Protein AF-A0A2H6F8C6-F1 (afdb_monomer)

Solvent-accessible surface area (backbone atoms only — not comparable to full-atom values): 4524 Å² total; per-residue (Å²): 140,84,84,86,82,80,71,78,85,42,70,66,59,47,40,50,54,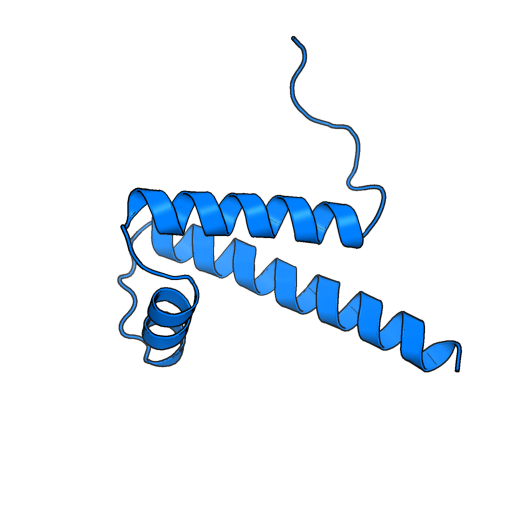36,52,53,51,51,51,50,50,23,65,74,66,74,40,53,70,66,56,52,48,51,30,50,76,66,69,68,51,62,96,42,69,70,50,54,51,49,51,52,45,52,50,52,39,50,52,46,52,50,53,52,53,50,57,54,56,75,72,105

Foldseek 3Di:
DDDDDPPPPALVVLLVVLVVLQVVVCVVVVHHPVRLVVCVVVVNQDPDPSNVVNVVSVVSNVVSVVVVVVVVVVVD

pLDDT: mean 75.87, std 13.08, range [37.41, 86.75]

Structure (mmCIF, N/CA/C/O backbone):
data_AF-A0A2H6F8C6-F1
#
_entry.id   AF-A0A2H6F8C6-F1
#
loop_
_atom_site.group_PDB
_atom_site.id
_atom_site.type_symbol
_atom_site.label_atom_id
_atom_site.label_alt_id
_atom_site.label_comp_id
_atom_site.label_asym_id
_atom_site.label_entity_id
_atom_site.label_seq_id
_atom_site.pdbx_PDB_ins_code
_atom_site.Cartn_x
_atom_site.Cartn_y
_atom_site.Cartn_z
_atom_site.occupancy
_atom_site.B_iso_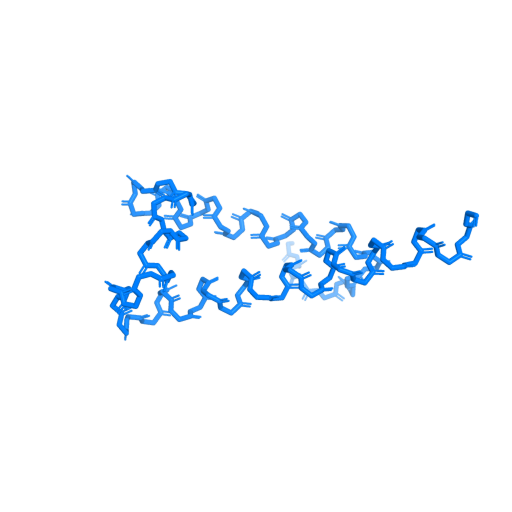or_equiv
_atom_site.auth_seq_id
_atom_site.auth_comp_id
_atom_site.auth_asym_id
_atom_site.auth_atom_id
_atom_site.pdbx_PDB_model_num
ATOM 1 N N . MET A 1 1 ? -3.866 25.232 -15.026 1.00 38.19 1 MET A N 1
ATOM 2 C CA . MET A 1 1 ? -3.836 24.029 -14.169 1.00 38.19 1 MET A CA 1
ATOM 3 C C . MET A 1 1 ? -4.497 22.905 -14.941 1.00 38.19 1 MET A C 1
ATOM 5 O O . MET A 1 1 ? -5.717 22.854 -14.991 1.00 38.19 1 MET A O 1
ATOM 9 N N . SER A 1 2 ? -3.697 22.067 -15.594 1.00 37.41 2 SER A N 1
ATOM 10 C CA . SER A 1 2 ? -4.179 20.926 -16.374 1.00 37.41 2 SER A CA 1
ATOM 11 C C . SER A 1 2 ? -3.585 19.682 -15.733 1.00 37.41 2 SER A C 1
ATOM 13 O O . SER A 1 2 ? -2.391 19.431 -15.832 1.00 37.41 2 SER A O 1
ATOM 15 N N . ILE A 1 3 ? -4.405 18.988 -14.954 1.00 52.56 3 ILE A N 1
ATOM 16 C CA . ILE A 1 3 ? -4.015 17.816 -14.180 1.00 52.56 3 ILE A CA 1
ATOM 17 C C . ILE A 1 3 ? -4.183 16.572 -15.062 1.00 52.56 3 ILE A C 1
ATOM 19 O O . ILE A 1 3 ? -5.278 16.304 -15.549 1.00 52.56 3 ILE A O 1
ATOM 23 N N . LYS A 1 4 ? -3.084 15.808 -15.146 1.00 57.25 4 LYS A N 1
ATOM 24 C CA . LYS A 1 4 ? -2.978 14.356 -15.378 1.00 57.25 4 LYS A CA 1
ATOM 25 C C . LYS A 1 4 ? -3.297 13.838 -16.778 1.00 57.25 4 LYS A C 1
ATOM 27 O O . LYS A 1 4 ? -4.452 13.574 -17.094 1.00 57.25 4 LYS A O 1
ATOM 32 N N . ARG A 1 5 ? -2.233 13.560 -17.540 1.00 47.09 5 ARG A N 1
ATOM 33 C CA . ARG A 1 5 ? -2.047 12.357 -18.384 1.00 47.09 5 ARG A CA 1
ATOM 34 C C . ARG A 1 5 ? -0.671 12.399 -19.061 1.00 47.09 5 ARG A C 1
ATOM 36 O O . ARG A 1 5 ? -0.547 12.191 -20.260 1.00 47.09 5 ARG A O 1
ATOM 43 N N . GLU A 1 6 ? 0.372 12.687 -18.297 1.00 46.91 6 GLU A N 1
ATOM 44 C CA . GLU A 1 6 ? 1.719 12.361 -18.753 1.00 46.91 6 GLU A CA 1
ATOM 45 C C . GLU A 1 6 ? 1.989 10.970 -18.204 1.00 46.91 6 GLU A C 1
ATOM 47 O O . GLU A 1 6 ? 2.050 10.743 -16.999 1.00 46.91 6 GLU A O 1
ATOM 52 N N . VAL A 1 7 ? 1.896 10.029 -19.137 1.00 49.88 7 VAL A N 1
ATOM 53 C CA . VAL A 1 7 ? 2.190 8.606 -19.034 1.00 49.88 7 VAL A CA 1
ATOM 54 C C . VAL A 1 7 ? 3.312 8.371 -18.022 1.00 49.88 7 VAL A C 1
ATOM 56 O O . VAL A 1 7 ? 4.324 9.060 -18.073 1.00 49.88 7 VAL A O 1
ATOM 59 N N . TYR A 1 8 ? 3.111 7.419 -17.110 1.00 50.94 8 TYR A N 1
ATOM 60 C CA . TYR A 1 8 ? 4.086 6.931 -16.131 1.00 50.94 8 TYR A CA 1
ATOM 61 C C . TYR A 1 8 ? 5.406 6.542 -16.822 1.00 50.94 8 TYR A C 1
ATOM 63 O O . TYR A 1 8 ? 5.590 5.389 -17.204 1.00 50.94 8 TYR A O 1
ATOM 71 N N . LEU A 1 9 ? 6.304 7.497 -17.066 1.00 54.62 9 LEU A N 1
ATOM 72 C CA . LEU A 1 9 ? 7.425 7.276 -17.983 1.00 54.62 9 LEU A CA 1
ATOM 73 C C . LEU A 1 9 ? 8.625 6.589 -17.321 1.00 54.62 9 LEU A C 1
ATOM 75 O O . LEU A 1 9 ? 9.507 6.124 -18.034 1.00 54.62 9 LEU A O 1
ATOM 79 N N . THR A 1 10 ? 8.635 6.402 -15.996 1.00 69.12 10 THR A N 1
ATOM 80 C CA . THR A 1 10 ? 9.528 5.428 -15.348 1.00 69.12 10 THR A CA 1
ATOM 81 C C . THR A 1 10 ? 8.840 4.719 -14.179 1.00 69.12 10 THR A C 1
ATOM 83 O O . THR A 1 10 ? 8.085 5.328 -13.421 1.00 69.12 10 THR A O 1
ATOM 86 N N . ALA A 1 11 ? 9.111 3.419 -14.013 1.00 71.44 11 ALA A N 1
ATOM 87 C CA . ALA A 1 11 ? 8.574 2.596 -12.922 1.00 71.44 11 ALA A CA 1
ATOM 88 C C . ALA A 1 11 ? 8.881 3.184 -11.526 1.00 71.44 11 ALA A C 1
ATOM 90 O O . ALA A 1 11 ? 8.120 2.998 -10.579 1.00 71.44 11 ALA A O 1
ATOM 91 N N . THR A 1 12 ? 9.957 3.965 -11.418 1.00 75.94 12 THR A N 1
ATOM 92 C CA . THR A 1 12 ? 10.322 4.735 -10.225 1.00 75.94 12 THR A CA 1
ATOM 93 C C . THR A 1 12 ? 9.299 5.822 -9.890 1.00 75.94 12 THR A C 1
ATOM 95 O O . THR A 1 12 ? 8.862 5.906 -8.746 1.00 75.94 12 THR A O 1
ATOM 98 N N . GLU A 1 13 ? 8.851 6.610 -10.870 1.00 80.25 13 GLU A N 1
ATOM 99 C CA . GLU A 1 13 ? 7.831 7.642 -10.635 1.00 80.25 13 GLU A CA 1
ATOM 100 C C . GLU A 1 13 ? 6.459 7.038 -10.322 1.00 80.25 13 GLU A C 1
ATOM 102 O O . GLU A 1 13 ? 5.705 7.583 -9.515 1.00 80.25 13 GLU A O 1
ATOM 107 N N . ALA A 1 14 ? 6.146 5.878 -10.907 1.00 80.69 14 ALA A N 1
ATOM 108 C CA . ALA A 1 14 ? 4.947 5.124 -10.551 1.00 80.69 14 ALA A CA 1
ATOM 109 C C . ALA A 1 14 ? 4.979 4.696 -9.076 1.00 80.69 14 ALA A C 1
ATOM 111 O O . ALA A 1 14 ? 4.011 4.903 -8.346 1.00 80.69 14 ALA A O 1
ATOM 112 N N . ILE A 1 15 ? 6.123 4.187 -8.615 1.00 81.38 15 ILE A N 1
ATOM 113 C CA . ILE A 1 15 ? 6.348 3.853 -7.208 1.00 81.38 15 ILE A CA 1
ATOM 114 C C . ILE A 1 15 ? 6.218 5.088 -6.305 1.00 81.38 15 ILE A C 1
ATOM 116 O O . ILE A 1 15 ? 5.577 5.004 -5.258 1.00 81.38 15 ILE A O 1
ATOM 120 N N . GLU A 1 16 ? 6.783 6.234 -6.689 1.00 83.31 16 GLU A N 1
ATOM 121 C CA . GLU A 1 16 ? 6.657 7.471 -5.908 1.00 83.31 16 GLU A CA 1
ATOM 122 C C . GLU A 1 16 ? 5.207 7.957 -5.805 1.00 83.31 16 GLU A C 1
ATOM 124 O O . GLU A 1 16 ? 4.770 8.388 -4.735 1.00 83.31 16 GLU A O 1
ATOM 129 N N . ALA A 1 17 ? 4.442 7.872 -6.895 1.00 83.81 17 ALA A N 1
ATOM 130 C CA . ALA A 1 17 ? 3.028 8.226 -6.893 1.00 83.81 17 ALA A CA 1
ATOM 131 C C . ALA A 1 17 ? 2.222 7.316 -5.953 1.00 83.81 17 ALA A C 1
ATOM 133 O O . ALA A 1 17 ? 1.405 7.816 -5.175 1.00 83.81 17 ALA A O 1
ATOM 134 N N . LEU A 1 18 ? 2.497 6.008 -5.975 1.00 84.12 18 LEU A N 1
ATOM 135 C CA . LEU A 1 18 ? 1.871 5.037 -5.078 1.00 84.12 18 LEU A CA 1
ATOM 136 C C . LEU A 1 18 ? 2.236 5.324 -3.619 1.00 84.12 18 LEU A C 1
ATOM 138 O O . LEU A 1 18 ? 1.341 5.448 -2.792 1.00 84.12 18 LEU A O 1
ATOM 142 N N . LEU A 1 19 ? 3.514 5.563 -3.309 1.00 83.88 19 LEU A N 1
ATOM 143 C CA . LEU A 1 19 ? 3.972 5.957 -1.969 1.00 83.88 19 LEU A CA 1
ATOM 144 C C . LEU A 1 19 ? 3.258 7.206 -1.442 1.00 83.88 19 LEU A C 1
ATOM 146 O O . LEU A 1 19 ? 2.846 7.236 -0.287 1.00 83.88 19 LEU A O 1
ATOM 150 N N . ARG A 1 20 ? 3.056 8.229 -2.279 1.00 85.50 20 ARG A N 1
ATOM 151 C CA . ARG A 1 20 ? 2.286 9.424 -1.887 1.00 85.50 20 ARG A CA 1
ATOM 152 C C . ARG A 1 20 ? 0.818 9.104 -1.605 1.00 85.50 20 ARG A C 1
ATOM 154 O O . ARG A 1 20 ? 0.239 9.695 -0.690 1.00 85.50 20 ARG A O 1
ATOM 161 N N . SER A 1 21 ? 0.229 8.186 -2.372 1.00 84.00 21 SER A N 1
ATOM 162 C CA . SER A 1 21 ? -1.119 7.670 -2.113 1.00 84.00 21 SER A CA 1
ATOM 163 C C . SER A 1 21 ? -1.158 6.998 -0.735 1.00 84.00 21 SER A C 1
ATOM 165 O O . SER A 1 21 ? -1.940 7.411 0.118 1.00 84.00 21 SER A O 1
ATOM 167 N N . LEU A 1 22 ? -0.223 6.078 -0.454 1.00 82.56 22 LEU A N 1
ATOM 168 C CA . LEU A 1 22 ? -0.093 5.390 0.840 1.00 82.56 22 LEU A CA 1
ATOM 169 C C . LEU A 1 22 ? 0.045 6.382 2.009 1.00 82.56 22 LEU A C 1
ATOM 171 O O . LEU A 1 22 ? -0.733 6.305 2.954 1.00 82.56 22 LEU A O 1
ATOM 175 N N . VAL A 1 23 ? 0.932 7.379 1.906 1.00 85.25 23 VAL A N 1
ATOM 176 C CA . VAL A 1 23 ? 1.116 8.420 2.941 1.00 85.25 23 VAL A CA 1
ATOM 177 C C . VAL A 1 23 ? -0.168 9.223 3.186 1.00 85.25 23 VAL A C 1
ATOM 179 O O . VAL A 1 23 ? -0.452 9.623 4.315 1.00 85.25 23 VAL A O 1
ATOM 182 N N . THR A 1 24 ? -0.977 9.447 2.148 1.00 86.19 24 THR A N 1
ATOM 183 C CA . THR A 1 24 ? -2.279 10.116 2.291 1.00 86.19 24 THR A CA 1
ATOM 184 C C . THR A 1 24 ? -3.236 9.274 3.134 1.00 86.19 24 THR A C 1
ATOM 186 O O . THR A 1 24 ? -3.918 9.814 4.007 1.00 86.19 24 THR A O 1
ATOM 189 N N . TYR A 1 25 ? -3.256 7.955 2.927 1.00 83.62 25 TYR A N 1
ATOM 190 C CA . TYR A 1 25 ? -4.006 7.034 3.780 1.00 83.62 25 TYR A CA 1
ATOM 191 C C . TYR A 1 25 ? -3.449 7.014 5.209 1.00 83.62 25 TYR A C 1
ATOM 193 O O . TYR A 1 25 ? -4.229 7.101 6.154 1.00 83.62 25 TYR A O 1
ATOM 201 N N . GLU A 1 26 ? -2.127 7.015 5.392 1.00 85.75 26 GLU A N 1
ATOM 202 C CA . GLU A 1 26 ? -1.521 7.060 6.730 1.00 85.75 26 GLU A CA 1
ATOM 203 C C . GLU A 1 26 ? -1.948 8.301 7.519 1.00 85.75 26 GLU A C 1
ATOM 205 O O . GLU A 1 26 ? -2.303 8.207 8.694 1.00 85.75 26 GLU A O 1
ATOM 210 N N . GLN A 1 27 ? -1.991 9.465 6.864 1.00 86.75 27 GLN A N 1
ATOM 211 C CA . GLN A 1 27 ? -2.485 10.694 7.484 1.00 86.75 27 GLN A CA 1
ATOM 212 C C . GLN A 1 27 ? -3.994 10.663 7.734 1.00 86.75 27 GLN A C 1
ATOM 214 O O . GLN A 1 27 ? -4.446 11.107 8.788 1.00 86.75 27 GLN A O 1
ATOM 219 N N . LYS A 1 28 ? -4.7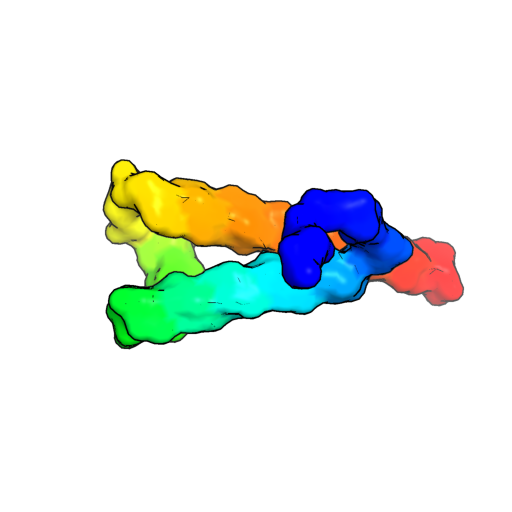76 10.131 6.788 1.00 85.81 28 LYS A N 1
ATOM 220 C CA . LYS A 1 28 ? -6.240 10.053 6.887 1.00 85.81 28 LYS A CA 1
ATOM 221 C C . LYS A 1 28 ? -6.698 9.140 8.024 1.00 85.81 28 LYS A C 1
ATOM 223 O O . LYS A 1 28 ? -7.666 9.458 8.708 1.00 85.81 28 LYS A O 1
ATOM 228 N N . TYR A 1 29 ? -6.008 8.023 8.216 1.00 83.12 29 TYR A N 1
ATOM 229 C CA . TYR A 1 29 ? -6.349 7.001 9.203 1.00 83.12 29 TYR A CA 1
ATOM 230 C C . TYR A 1 29 ? -5.509 7.089 10.483 1.00 83.12 29 TYR A C 1
ATOM 232 O O . TYR A 1 29 ? -5.747 6.311 11.404 1.00 83.12 29 TYR A O 1
ATOM 240 N N . GLN A 1 30 ? -4.544 8.018 10.548 1.00 85.56 30 GLN A N 1
ATOM 241 C CA . GLN A 1 30 ? -3.538 8.117 11.617 1.00 85.56 30 GLN A CA 1
ATOM 242 C C . GLN A 1 30 ? -2.884 6.767 11.945 1.00 85.56 30 GLN A C 1
ATOM 244 O O . GLN A 1 30 ? -2.640 6.443 13.105 1.00 85.56 30 GLN A O 1
ATOM 249 N N . MET A 1 31 ? -2.637 5.962 10.918 1.00 82.31 31 MET A N 1
ATOM 250 C CA . MET A 1 31 ? -2.194 4.581 11.056 1.00 82.31 31 MET A CA 1
ATOM 251 C C . MET A 1 31 ? -1.034 4.374 10.101 1.00 82.31 31 MET A C 1
ATOM 253 O O . MET A 1 31 ? -1.127 4.760 8.940 1.00 82.31 31 MET A O 1
ATOM 257 N N . SER A 1 32 ? 0.065 3.807 10.586 1.00 81.00 32 SER A N 1
ATOM 258 C CA . SER A 1 32 ? 1.263 3.671 9.751 1.00 81.00 32 SER A CA 1
ATOM 259 C C . SER A 1 32 ? 1.038 2.626 8.658 1.00 81.00 32 SER A C 1
ATOM 261 O O . SER A 1 32 ? 0.283 1.671 8.857 1.00 81.00 32 SER A O 1
ATOM 263 N N . SER A 1 33 ? 1.747 2.743 7.535 1.00 76.06 33 SER A N 1
ATOM 264 C CA . SER A 1 33 ? 1.737 1.752 6.451 1.00 76.06 33 SER A CA 1
ATOM 265 C C . SER A 1 33 ? 2.066 0.346 6.973 1.00 76.06 33 SER A C 1
ATOM 267 O O . SER A 1 33 ? 1.540 -0.635 6.461 1.00 76.06 33 SER A O 1
ATOM 269 N N . ASP A 1 34 ? 2.875 0.245 8.033 1.00 81.56 34 ASP A N 1
ATOM 270 C CA . ASP A 1 34 ? 3.195 -1.005 8.734 1.00 81.56 34 ASP A CA 1
ATOM 271 C C . ASP A 1 34 ? 1.983 -1.619 9.463 1.00 81.56 34 ASP A C 1
ATOM 273 O O . ASP A 1 34 ? 1.709 -2.813 9.340 1.00 81.56 34 ASP A O 1
ATOM 277 N N . GLU A 1 35 ? 1.187 -0.798 10.154 1.00 83.94 35 GLU A N 1
ATOM 278 C CA . GLU A 1 35 ? -0.056 -1.242 10.794 1.00 83.94 35 GLU A CA 1
ATOM 279 C C . GLU A 1 35 ? -1.120 -1.608 9.757 1.00 83.94 35 GLU A C 1
ATOM 281 O O . GLU A 1 35 ? -1.806 -2.622 9.903 1.00 83.94 35 GLU A O 1
ATOM 286 N N . PHE A 1 36 ? -1.233 -0.813 8.691 1.00 82.81 36 PHE A N 1
ATOM 287 C CA . PHE A 1 36 ? -2.078 -1.117 7.538 1.00 82.81 36 PHE A CA 1
ATOM 288 C C . PHE A 1 36 ? -1.702 -2.467 6.931 1.00 82.81 36 PHE A C 1
ATOM 290 O O . PHE A 1 36 ? -2.549 -3.347 6.792 1.00 82.81 36 PHE A O 1
ATOM 297 N N . TYR A 1 37 ? -0.417 -2.666 6.642 1.00 81.94 37 TYR A N 1
ATOM 298 C CA . TYR A 1 37 ? 0.092 -3.898 6.062 1.00 81.94 37 TYR A CA 1
ATOM 299 C C . TYR A 1 37 ? -0.090 -5.094 7.002 1.00 81.94 37 TYR A C 1
ATOM 301 O O . TYR A 1 37 ? -0.519 -6.162 6.574 1.00 81.94 37 TYR A O 1
ATOM 309 N N . THR A 1 38 ? 0.122 -4.912 8.305 1.00 84.50 38 THR A N 1
ATOM 310 C CA . THR A 1 38 ? -0.121 -5.952 9.313 1.00 84.50 38 THR A CA 1
ATOM 311 C C . THR A 1 38 ? -1.595 -6.356 9.361 1.00 84.50 38 THR A C 1
ATOM 313 O O . THR A 1 38 ? -1.914 -7.550 9.413 1.00 84.50 38 THR A O 1
ATOM 316 N N . LYS A 1 39 ? -2.518 -5.387 9.312 1.00 83.00 39 LYS A N 1
ATOM 317 C CA . LYS A 1 39 ? -3.962 -5.658 9.256 1.00 83.00 39 LYS A CA 1
ATOM 318 C C . LYS A 1 39 ? -4.362 -6.339 7.952 1.00 83.00 39 LYS A C 1
ATOM 320 O O . LYS A 1 39 ? -5.174 -7.265 8.001 1.00 83.00 39 LYS A O 1
ATOM 325 N N . TYR A 1 40 ? -3.763 -5.929 6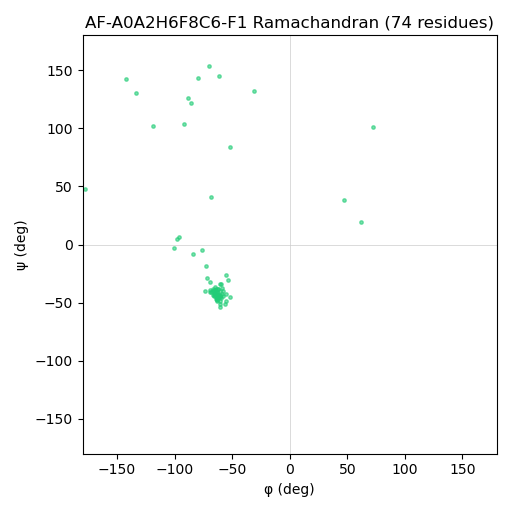.833 1.00 81.75 40 TYR A N 1
ATOM 326 C CA . TYR A 1 40 ? -3.972 -6.512 5.507 1.00 81.75 40 TYR A CA 1
ATOM 327 C C . TYR A 1 40 ? -3.569 -7.984 5.500 1.00 81.75 40 TYR A C 1
ATOM 329 O O . TYR A 1 40 ? -4.387 -8.853 5.209 1.00 81.75 40 TYR A O 1
ATOM 337 N N . LEU A 1 41 ? -2.335 -8.273 5.928 1.00 80.75 41 LEU A N 1
ATOM 338 C CA . LEU A 1 41 ? -1.798 -9.629 6.033 1.00 80.75 41 LEU A CA 1
ATOM 339 C C . LEU A 1 41 ? -2.597 -10.507 6.995 1.00 80.75 41 LEU A C 1
ATOM 341 O O . LEU A 1 41 ? -2.740 -11.705 6.770 1.00 80.75 41 LEU A O 1
ATOM 345 N N . SER A 1 42 ? -3.129 -9.918 8.065 1.00 84.31 42 SER A N 1
ATOM 346 C CA . SER A 1 42 ? -3.957 -10.637 9.034 1.00 84.31 42 SER A CA 1
ATOM 347 C C . SER A 1 42 ? -5.380 -10.913 8.533 1.00 84.31 42 SER A C 1
ATOM 349 O O . SER A 1 42 ? -6.150 -11.534 9.265 1.00 84.31 42 SER A O 1
ATOM 351 N N . GLY A 1 43 ? -5.770 -10.407 7.354 1.00 80.75 43 GLY A N 1
ATOM 352 C CA . GLY A 1 43 ? -7.149 -10.471 6.857 1.00 80.75 43 GLY A CA 1
ATOM 353 C C . GLY A 1 43 ? -8.152 -9.733 7.752 1.00 80.75 43 GLY A C 1
ATOM 354 O O . GLY A 1 43 ? -9.343 -10.018 7.714 1.00 80.75 43 GLY A O 1
ATOM 355 N N . LYS A 1 44 ? -7.668 -8.817 8.604 1.00 74.38 44 LYS A N 1
ATOM 356 C CA . LYS A 1 44 ? -8.474 -8.018 9.551 1.00 74.38 44 LYS A CA 1
ATOM 357 C C . LYS A 1 44 ? -8.825 -6.640 9.007 1.00 74.38 44 LYS A C 1
ATOM 359 O O . LYS A 1 44 ? -9.280 -5.767 9.744 1.00 74.38 44 LYS A O 1
ATOM 364 N N . LEU A 1 45 ? -8.489 -6.416 7.754 1.00 76.00 45 LEU A N 1
ATOM 365 C CA . LEU A 1 45 ? -8.623 -5.140 7.107 1.00 76.00 45 LEU A CA 1
ATOM 366 C C . LEU A 1 45 ? -10.054 -5.082 6.570 1.00 76.00 45 LEU 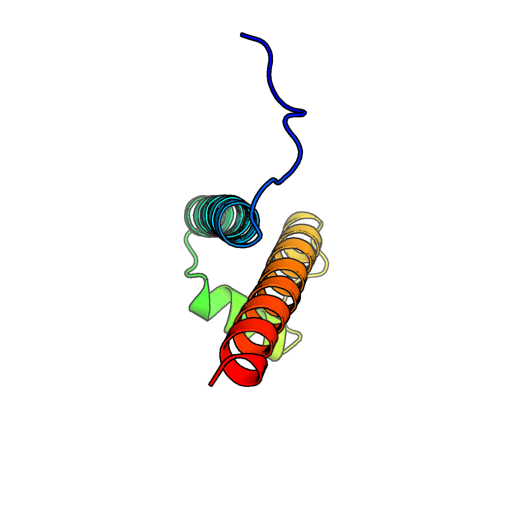A C 1
ATOM 368 O O . LEU A 1 45 ? -10.495 -6.005 5.892 1.00 76.00 45 LEU A O 1
ATOM 372 N N . GLU A 1 46 ? -10.808 -4.075 7.008 1.00 72.50 46 GLU A N 1
ATOM 373 C CA . GLU A 1 46 ? -12.229 -3.977 6.683 1.00 72.50 46 GLU A CA 1
ATOM 374 C C . GLU A 1 46 ? -12.408 -3.869 5.165 1.00 72.50 46 GLU A C 1
ATOM 376 O O . GLU A 1 46 ? -11.620 -3.196 4.498 1.00 72.50 46 GLU A O 1
ATOM 381 N N . ASP A 1 47 ? -13.475 -4.465 4.627 1.00 71.88 47 ASP A N 1
ATOM 382 C CA . ASP A 1 47 ? -13.913 -4.314 3.229 1.00 71.88 47 ASP A CA 1
ATOM 383 C C . ASP A 1 47 ? -14.447 -2.894 2.934 1.00 71.88 47 ASP A C 1
ATOM 385 O O . ASP A 1 47 ? -15.459 -2.685 2.259 1.00 71.8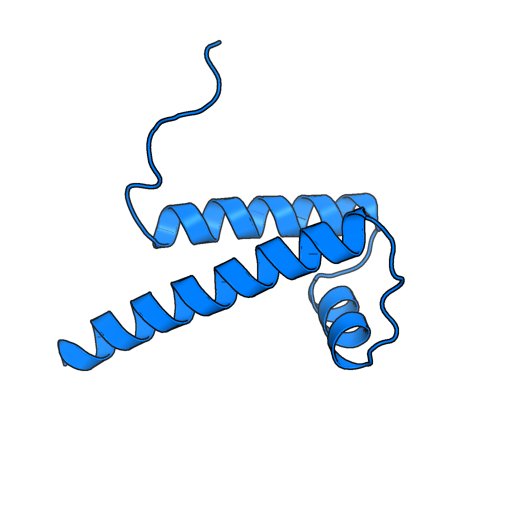8 47 ASP A O 1
ATOM 389 N N . THR A 1 48 ? -13.787 -1.874 3.473 1.00 82.50 48 THR A N 1
ATOM 390 C CA . THR A 1 48 ? -14.063 -0.476 3.179 1.00 82.50 48 THR A CA 1
ATOM 391 C C . THR A 1 48 ? -13.415 -0.130 1.849 1.00 82.50 48 THR A C 1
ATOM 393 O O . THR A 1 48 ? -12.314 -0.576 1.528 1.00 82.50 48 THR A O 1
ATOM 396 N N . ARG A 1 49 ? -14.079 0.717 1.065 1.00 81.12 49 ARG A N 1
ATOM 397 C CA . ARG A 1 49 ? -13.578 1.146 -0.244 1.00 81.12 49 ARG A CA 1
ATOM 398 C C . ARG A 1 49 ? -12.140 1.677 -0.179 1.00 81.12 49 ARG A C 1
ATOM 400 O O . ARG A 1 49 ? -11.318 1.250 -0.973 1.00 81.12 49 ARG A O 1
ATOM 407 N N . ASP A 1 50 ? -11.829 2.516 0.805 1.00 80.62 50 ASP A N 1
ATOM 408 C CA . ASP A 1 50 ? -10.487 3.077 1.005 1.00 80.62 50 ASP A CA 1
ATOM 409 C C . ASP A 1 50 ? -9.397 2.019 1.208 1.00 80.62 50 ASP A C 1
ATOM 411 O O . ASP A 1 50 ? -8.274 2.156 0.737 1.00 80.62 50 ASP A O 1
ATOM 415 N N . PHE A 1 51 ? -9.741 0.952 1.917 1.00 78.75 51 PHE A N 1
ATOM 416 C CA . PHE A 1 51 ? -8.858 -0.159 2.225 1.00 78.75 51 PHE A CA 1
ATOM 417 C C . PHE A 1 51 ? -8.610 -1.043 0.996 1.00 78.75 51 PHE A C 1
ATOM 419 O O . PHE A 1 51 ? -7.481 -1.463 0.748 1.00 78.75 51 PHE A O 1
ATOM 426 N N . ILE A 1 52 ? -9.659 -1.274 0.203 1.00 82.50 52 ILE A N 1
ATOM 427 C CA . ILE A 1 52 ? -9.581 -1.981 -1.079 1.00 82.50 52 ILE A CA 1
ATOM 428 C C . ILE A 1 52 ? -8.754 -1.167 -2.087 1.00 82.50 52 ILE A C 1
ATOM 430 O O . ILE A 1 52 ? -7.910 -1.732 -2.782 1.00 82.50 52 ILE A O 1
ATOM 434 N N . GLU A 1 53 ? -8.951 0.155 -2.143 1.00 84.19 53 GLU A N 1
ATOM 435 C CA . GLU A 1 53 ? -8.159 1.062 -2.985 1.00 84.19 53 GLU A CA 1
ATOM 436 C C . GLU A 1 53 ? -6.683 1.072 -2.562 1.00 84.19 53 GLU A C 1
ATOM 438 O O . GLU A 1 53 ? -5.811 0.848 -3.401 1.00 84.19 53 GLU A O 1
ATOM 443 N N . TRP A 1 54 ? -6.398 1.214 -1.262 1.00 86.25 54 TRP A N 1
ATOM 444 C CA . TRP A 1 54 ? -5.038 1.140 -0.715 1.00 86.25 54 TRP A CA 1
ATOM 445 C C . TRP A 1 54 ? -4.351 -0.193 -1.034 1.00 86.25 54 TRP A C 1
ATOM 447 O O . TRP A 1 54 ? -3.192 -0.209 -1.445 1.00 86.25 54 TRP A O 1
ATOM 457 N N . ALA A 1 55 ? -5.055 -1.319 -0.880 1.00 84.12 55 ALA A N 1
ATOM 458 C CA . ALA A 1 55 ? -4.506 -2.638 -1.183 1.00 84.12 55 ALA A CA 1
ATOM 459 C C . ALA A 1 55 ? -4.186 -2.788 -2.678 1.00 84.12 55 ALA A C 1
ATOM 461 O O . ALA A 1 55 ? -3.155 -3.361 -3.028 1.00 84.12 55 ALA A O 1
ATOM 462 N N . GLY A 1 56 ? -5.029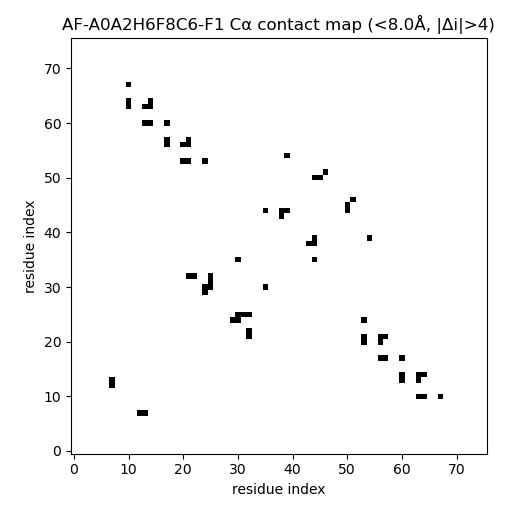 -2.233 -3.553 1.00 85.06 56 GLY A N 1
ATOM 463 C CA . GLY A 1 56 ? -4.773 -2.175 -4.992 1.00 85.06 56 GLY A CA 1
ATOM 464 C C . GLY A 1 56 ? -3.535 -1.343 -5.339 1.00 85.06 56 GLY A C 1
ATOM 465 O O . GLY A 1 56 ? -2.683 -1.808 -6.100 1.00 85.06 56 GLY A O 1
ATOM 466 N N . ASP A 1 57 ? -3.400 -0.157 -4.739 1.00 85.06 57 ASP A N 1
ATOM 467 C CA . ASP A 1 57 ? -2.219 0.706 -4.882 1.00 85.06 57 ASP A CA 1
ATOM 468 C C . ASP A 1 57 ? -0.944 -0.013 -4.390 1.00 85.06 57 ASP A C 1
ATOM 470 O O . ASP A 1 57 ? 0.089 -0.036 -5.066 1.00 85.06 57 ASP A O 1
ATOM 474 N N . TYR A 1 58 ? -1.012 -0.661 -3.225 1.00 85.00 58 TYR A N 1
ATOM 475 C CA . TYR A 1 58 ? 0.117 -1.377 -2.631 1.00 85.00 58 TYR A CA 1
ATOM 476 C C . TYR A 1 58 ? 0.538 -2.602 -3.457 1.00 85.00 58 TYR A C 1
ATOM 478 O O . TYR A 1 58 ? 1.732 -2.870 -3.623 1.00 85.00 58 TYR A O 1
ATOM 486 N N . GLN A 1 59 ? -0.424 -3.333 -4.022 1.00 84.50 59 GLN A N 1
ATOM 487 C CA . GLN A 1 59 ? -0.138 -4.482 -4.877 1.00 84.50 59 GLN A CA 1
ATOM 488 C C . GLN A 1 59 ? 0.571 -4.051 -6.169 1.00 84.50 59 GLN A C 1
ATOM 490 O O . GLN A 1 59 ? 1.599 -4.637 -6.516 1.00 84.50 59 GLN A O 1
ATOM 495 N N . GLN A 1 60 ? 0.105 -2.974 -6.817 1.00 85.44 60 GLN A N 1
ATOM 496 C CA . GLN A 1 60 ? 0.800 -2.388 -7.971 1.00 85.44 60 GLN A CA 1
ATOM 497 C C . GLN A 1 60 ? 2.231 -1.968 -7.626 1.00 85.44 60 GLN A C 1
ATOM 499 O O . GLN A 1 60 ? 3.149 -2.195 -8.416 1.00 85.44 60 GLN A O 1
ATOM 504 N N . TYR A 1 61 ? 2.446 -1.399 -6.436 1.00 85.06 61 TYR A N 1
ATOM 505 C CA . TYR A 1 61 ? 3.779 -1.013 -5.973 1.00 85.06 61 TYR A CA 1
ATOM 506 C C . TYR A 1 61 ? 4.716 -2.223 -5.889 1.00 85.06 61 TYR A C 1
ATOM 508 O O . TYR A 1 61 ? 5.855 -2.148 -6.356 1.00 85.06 61 TYR A O 1
ATOM 516 N N . IL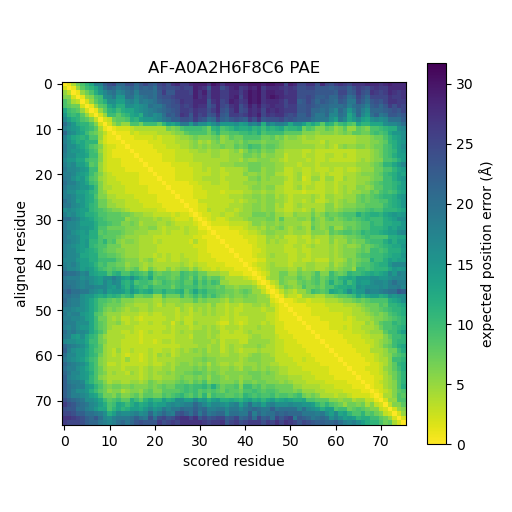E A 1 62 ? 4.247 -3.347 -5.335 1.00 84.06 62 ILE A N 1
ATOM 517 C CA . ILE A 1 62 ? 5.047 -4.573 -5.248 1.00 84.06 62 ILE A CA 1
ATOM 518 C C . ILE A 1 62 ? 5.379 -5.106 -6.638 1.00 84.06 62 ILE A C 1
ATOM 520 O O . ILE A 1 62 ? 6.534 -5.456 -6.875 1.00 84.06 62 ILE A O 1
ATOM 524 N N . GLU A 1 63 ? 4.409 -5.167 -7.550 1.00 85.38 63 GLU A N 1
ATOM 525 C CA . GLU A 1 63 ? 4.635 -5.668 -8.910 1.00 85.38 63 GLU A CA 1
ATOM 526 C C . GLU A 1 63 ? 5.681 -4.828 -9.654 1.00 85.38 63 GLU A C 1
ATOM 528 O O . GLU A 1 63 ? 6.668 -5.379 -10.145 1.00 85.38 63 GLU A O 1
ATOM 533 N N . LEU A 1 64 ? 5.546 -3.498 -9.623 1.00 83.44 64 LEU A N 1
ATOM 534 C CA . LEU A 1 64 ? 6.518 -2.566 -10.204 1.00 83.44 64 LEU A CA 1
ATOM 535 C C . LEU A 1 64 ? 7.900 -2.706 -9.559 1.00 83.44 64 LEU A C 1
ATOM 537 O O . LEU A 1 64 ? 8.918 -2.751 -10.248 1.00 83.44 64 LEU A O 1
ATOM 541 N N . ARG A 1 65 ? 7.962 -2.816 -8.227 1.00 83.25 65 ARG A N 1
ATOM 542 C CA . ARG A 1 65 ? 9.230 -2.987 -7.509 1.00 83.25 65 ARG A CA 1
ATOM 543 C C . ARG A 1 65 ? 9.927 -4.285 -7.904 1.00 83.25 65 ARG A C 1
ATOM 545 O O . ARG A 1 65 ? 11.150 -4.304 -8.029 1.00 83.25 65 ARG A O 1
ATOM 552 N N . LYS A 1 66 ? 9.155 -5.353 -8.103 1.00 83.38 66 LYS A N 1
ATOM 553 C CA . LYS A 1 66 ? 9.650 -6.667 -8.519 1.00 83.38 66 LYS A CA 1
ATOM 554 C C . LYS A 1 66 ? 10.153 -6.642 -9.959 1.00 83.38 66 LYS A C 1
ATOM 556 O O . LYS A 1 66 ? 11.187 -7.240 -10.235 1.00 83.38 66 LYS A O 1
ATOM 561 N N . GLU A 1 67 ? 9.463 -5.930 -10.846 1.00 82.19 67 GLU A N 1
ATOM 562 C CA . GLU A 1 67 ? 9.886 -5.725 -12.234 1.00 82.19 67 GLU A CA 1
ATOM 563 C C . GLU A 1 67 ? 11.211 -4.955 -12.314 1.00 82.19 67 GLU A C 1
ATOM 565 O O . GLU A 1 67 ? 12.117 -5.362 -13.041 1.00 82.19 67 GLU A O 1
ATOM 570 N N . ILE A 1 68 ? 11.368 -3.897 -11.510 1.00 77.88 68 ILE A N 1
ATOM 571 C CA . ILE A 1 68 ? 12.630 -3.151 -11.407 1.00 77.88 68 ILE A CA 1
ATOM 572 C C . ILE A 1 68 ? 13.750 -4.050 -10.866 1.00 77.88 68 ILE A C 1
ATOM 574 O O . ILE A 1 68 ? 14.824 -4.098 -11.461 1.00 77.88 68 ILE A O 1
ATOM 578 N N . ASP A 1 69 ? 13.515 -4.784 -9.771 1.00 79.38 69 ASP A N 1
ATOM 579 C CA . ASP A 1 69 ? 14.520 -5.689 -9.185 1.00 79.38 69 ASP A CA 1
ATOM 580 C C . ASP A 1 69 ? 14.946 -6.784 -10.176 1.00 79.38 6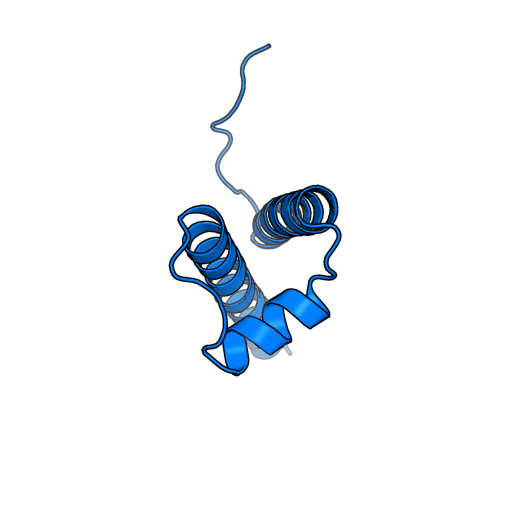9 ASP A C 1
ATOM 582 O O . ASP A 1 69 ? 16.132 -7.091 -10.307 1.00 79.38 69 ASP A O 1
ATOM 586 N N . ALA A 1 70 ? 13.987 -7.333 -10.929 1.00 76.56 70 ALA A N 1
ATOM 587 C CA . ALA A 1 70 ? 14.246 -8.318 -11.971 1.00 76.56 70 ALA A CA 1
ATOM 588 C C . ALA A 1 70 ? 15.070 -7.731 -13.130 1.00 76.56 70 ALA A C 1
ATOM 590 O O . ALA A 1 70 ? 16.040 -8.356 -13.555 1.00 76.56 70 ALA A O 1
ATOM 591 N N . ASN A 1 71 ? 14.746 -6.522 -13.602 1.00 66.38 71 ASN A N 1
ATOM 592 C CA . ASN A 1 71 ? 15.522 -5.838 -14.644 1.00 66.38 71 ASN A CA 1
ATOM 593 C C . ASN A 1 71 ? 16.962 -5.535 -14.200 1.00 66.38 71 ASN A C 1
ATOM 595 O O . ASN A 1 71 ? 17.905 -5.686 -14.980 1.00 66.38 71 ASN A O 1
ATOM 599 N N . ILE A 1 72 ? 17.151 -5.152 -12.934 1.00 63.06 72 ILE A N 1
ATOM 600 C CA . ILE A 1 72 ? 18.482 -4.902 -12.366 1.00 63.06 72 ILE A CA 1
ATOM 601 C C . ILE A 1 72 ? 19.293 -6.204 -12.292 1.00 63.06 72 ILE A C 1
ATOM 603 O O . ILE A 1 72 ? 20.475 -6.200 -12.624 1.00 63.06 72 ILE A O 1
ATOM 607 N N . LYS A 1 73 ? 18.672 -7.332 -11.920 1.00 59.84 73 LYS A N 1
ATOM 608 C CA . LYS A 1 73 ? 19.360 -8.632 -11.825 1.00 59.84 73 LYS A CA 1
ATOM 609 C C . LYS A 1 73 ? 19.730 -9.260 -13.164 1.00 59.84 73 LYS A C 1
ATOM 611 O O . LYS A 1 73 ? 20.702 -9.999 -13.212 1.00 59.84 73 LYS A O 1
ATOM 616 N N . ILE A 1 74 ? 18.983 -8.994 -14.235 1.00 55.53 74 ILE A N 1
ATOM 617 C CA . ILE A 1 74 ? 19.316 -9.504 -15.580 1.00 55.53 74 ILE A CA 1
ATOM 618 C C . ILE A 1 74 ? 20.539 -8.774 -16.171 1.00 55.53 74 ILE A C 1
ATOM 620 O O . ILE A 1 74 ? 21.185 -9.284 -17.082 1.00 55.53 74 ILE A O 1
ATOM 624 N N . SER A 1 75 ? 20.884 -7.606 -15.627 1.00 48.66 75 SER A N 1
ATOM 625 C CA . SER A 1 75 ? 21.975 -6.754 -16.111 1.00 48.66 75 SER A CA 1
ATOM 626 C C . SER A 1 75 ? 23.291 -6.912 -15.326 1.00 48.66 75 SER A C 1
ATOM 628 O O . SER A 1 75 ? 24.220 -6.141 -15.575 1.00 48.66 75 SER A O 1
ATOM 630 N N . ALA A 1 76 ? 23.365 -7.852 -14.372 1.00 44.38 76 ALA A N 1
ATOM 631 C CA . ALA A 1 76 ? 24.498 -8.056 -13.459 1.00 44.38 76 ALA A CA 1
ATOM 632 C C . ALA A 1 76 ? 25.238 -9.378 -13.703 1.00 44.38 76 ALA A C 1
ATOM 634 O O . ALA A 1 76 ? 24.567 -10.394 -13.993 1.00 44.38 76 ALA A O 1
#

Sequence (76 aa):
MSIKREVYLTATEAIEALLRSLVTYEQKYQMSSDEFYTKYLSGKLEDTRDFIEWAGDYQQYIELRKEIDANIKISA

Secondary structure (DSSP, 8-state):
-----S---SHHHHHHHHHHHHHHHHHHHT--HHHHHHHHHTT-S---HHHHHHHHHHHHHHHHHHHHHHHHHHT-

Mean predicted aligned error: 8.93 Å

Radius of gyration: 14.49 Å; Cα contacts (8 Å, |Δi|>4): 35; chains: 1; bounding box: 39×35×31 Å